Protein AF-A0A158GK89-F1 (afdb_monomer_lite)

Structure (mmCIF, N/CA/C/O backbone):
data_AF-A0A158GK89-F1
#
_entry.id   AF-A0A158GK89-F1
#
loop_
_atom_site.group_PDB
_atom_site.id
_atom_site.type_symbol
_atom_site.label_atom_id
_atom_site.label_alt_id
_atom_site.label_comp_id
_atom_site.label_asym_id
_atom_site.label_entity_id
_atom_site.label_seq_id
_atom_site.pdbx_PDB_ins_code
_atom_site.Cartn_x
_atom_site.Cartn_y
_atom_site.Cartn_z
_atom_site.occupancy
_atom_site.B_iso_or_equiv
_atom_site.auth_seq_id
_atom_site.auth_comp_id
_atom_site.auth_asym_id
_atom_site.auth_atom_id
_atom_site.pdbx_PDB_model_num
ATOM 1 N N . MET A 1 1 ? -48.373 -71.065 16.138 1.00 37.22 1 MET A N 1
ATOM 2 C CA . MET A 1 1 ? -47.499 -71.588 15.068 1.00 37.22 1 MET A CA 1
ATOM 3 C C . MET A 1 1 ? -47.325 -70.481 14.032 1.00 37.22 1 MET A C 1
ATOM 5 O O . MET A 1 1 ? -48.329 -70.112 13.455 1.00 37.22 1 MET A O 1
ATOM 9 N N . ARG A 1 2 ? -46.087 -69.974 13.862 1.00 34.53 2 ARG A N 1
ATOM 10 C CA . ARG A 1 2 ? -45.527 -69.272 12.671 1.00 34.53 2 ARG A CA 1
ATOM 11 C C . ARG A 1 2 ? -46.204 -67.941 12.25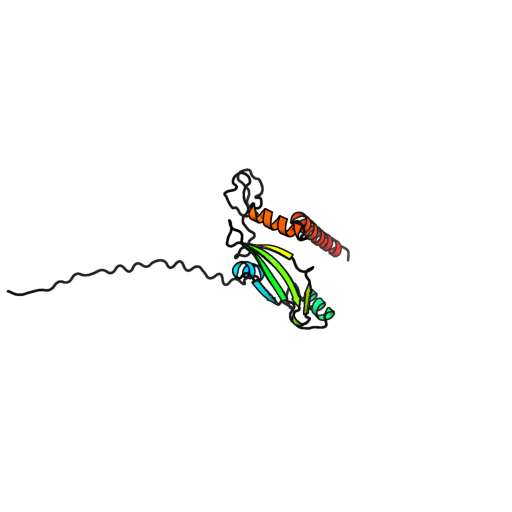0 1.00 34.53 2 ARG A C 1
ATOM 13 O O . ARG A 1 2 ? -47.352 -67.946 11.850 1.00 34.53 2 ARG A O 1
ATOM 20 N N . LEU A 1 3 ? -45.602 -66.770 12.498 1.00 37.59 3 LEU A N 1
ATOM 21 C CA . LEU A 1 3 ? -44.485 -66.071 11.804 1.00 37.59 3 LEU A CA 1
ATOM 22 C C . LEU A 1 3 ? -44.996 -64.956 10.853 1.00 37.59 3 LEU A C 1
ATOM 24 O O . LEU A 1 3 ? -45.508 -65.273 9.789 1.00 37.59 3 LEU A O 1
ATOM 28 N N . THR A 1 4 ? -44.710 -63.693 11.234 1.00 48.19 4 THR A N 1
ATOM 29 C CA . THR A 1 4 ? -44.130 -62.581 10.418 1.00 48.19 4 THR A CA 1
ATOM 30 C C . THR A 1 4 ? -44.966 -62.008 9.241 1.00 48.19 4 THR A C 1
ATOM 32 O O . THR A 1 4 ? -45.803 -62.700 8.697 1.00 48.19 4 THR A O 1
ATOM 35 N N . ILE A 1 5 ? -44.852 -60.759 8.762 1.00 50.22 5 ILE A N 1
ATOM 36 C CA . ILE A 1 5 ? -43.718 -59.831 8.603 1.00 50.22 5 ILE A CA 1
ATOM 37 C C . ILE A 1 5 ? -44.223 -58.369 8.661 1.00 50.22 5 ILE A C 1
ATOM 39 O O . ILE A 1 5 ? -45.276 -58.032 8.127 1.00 50.22 5 ILE A O 1
ATOM 43 N N . SER A 1 6 ? -43.413 -57.522 9.294 1.00 49.34 6 SER A N 1
ATOM 44 C CA . SER A 1 6 ? -43.476 -56.063 9.391 1.00 49.34 6 SER A CA 1
ATOM 45 C C . SER A 1 6 ? -43.368 -55.328 8.049 1.00 49.34 6 SER A C 1
ATOM 47 O O . SER A 1 6 ? -42.557 -55.694 7.205 1.00 49.34 6 SER A O 1
ATOM 49 N N . ALA A 1 7 ? -44.038 -54.182 7.921 1.00 47.84 7 ALA A N 1
ATOM 50 C CA . ALA A 1 7 ? -43.623 -53.131 6.992 1.00 47.84 7 ALA A CA 1
ATOM 51 C C . ALA A 1 7 ? -43.682 -51.774 7.707 1.00 47.84 7 ALA A C 1
ATOM 53 O O . ALA A 1 7 ? -44.702 -51.091 7.726 1.00 47.84 7 ALA A O 1
ATOM 54 N N . LEU A 1 8 ? -42.568 -51.421 8.353 1.00 43.50 8 LEU A N 1
ATOM 55 C CA . LEU A 1 8 ? -42.281 -50.072 8.833 1.00 43.50 8 LEU A CA 1
ATO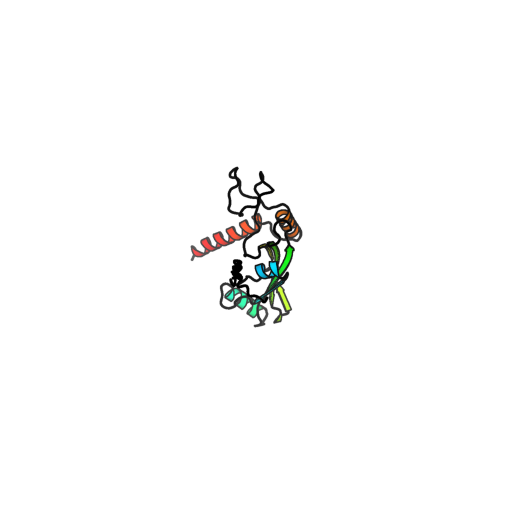M 56 C C . LEU A 1 8 ? -41.870 -49.230 7.621 1.00 43.50 8 LEU A C 1
ATOM 58 O O . LEU A 1 8 ? -40.783 -49.412 7.075 1.00 43.50 8 LEU A O 1
ATOM 62 N N . ALA A 1 9 ? -42.742 -48.319 7.198 1.00 45.34 9 ALA A N 1
ATOM 63 C CA . ALA A 1 9 ? -42.390 -47.273 6.252 1.00 45.34 9 ALA A CA 1
ATOM 64 C C . ALA A 1 9 ? -41.527 -46.229 6.980 1.00 45.34 9 ALA A C 1
ATOM 66 O O . ALA A 1 9 ? -42.031 -45.397 7.731 1.00 45.34 9 ALA A O 1
ATOM 67 N N . VAL A 1 10 ? -40.210 -46.309 6.793 1.00 44.62 10 VAL A N 1
ATOM 68 C CA . VAL A 1 10 ? -39.263 -45.284 7.242 1.00 44.62 10 VAL A CA 1
ATOM 69 C C . VAL A 1 10 ? -39.285 -44.159 6.209 1.00 44.62 10 VAL A C 1
ATOM 71 O O . VAL A 1 10 ? -38.663 -44.255 5.154 1.00 44.62 10 VAL A O 1
ATOM 74 N N . SER A 1 11 ? -40.028 -43.091 6.493 1.00 44.59 11 SER A N 1
ATOM 75 C CA . SER A 1 11 ? -39.928 -41.837 5.745 1.00 44.59 11 SER A CA 1
ATOM 76 C C . SER A 1 11 ? -38.606 -41.152 6.094 1.00 44.59 11 SER A C 1
ATOM 78 O O . SER A 1 11 ? -38.482 -40.502 7.129 1.00 44.59 11 SER A O 1
ATOM 80 N N . ALA A 1 12 ? -37.606 -41.306 5.228 1.00 46.78 12 ALA A N 1
ATOM 81 C CA . ALA A 1 12 ? -36.393 -40.504 5.270 1.00 46.78 12 ALA A CA 1
ATOM 82 C C . ALA A 1 12 ? -36.719 -39.081 4.788 1.00 46.78 12 ALA A C 1
ATOM 84 O O . ALA A 1 12 ? -36.826 -38.824 3.590 1.00 46.78 12 ALA A O 1
ATOM 85 N N . ILE A 1 13 ? -36.903 -38.152 5.727 1.00 54.78 13 ILE A N 1
ATOM 86 C CA . ILE A 1 13 ? -36.906 -36.718 5.429 1.00 54.78 13 ILE A CA 1
ATOM 87 C C . ILE A 1 13 ? -35.448 -36.335 5.166 1.00 54.78 13 ILE A C 1
ATOM 89 O O . ILE A 1 13 ? -34.643 -36.235 6.091 1.00 54.78 13 ILE A O 1
ATOM 93 N N . ALA A 1 14 ? -35.095 -36.177 3.892 1.00 48.22 14 ALA A N 1
ATOM 94 C CA . ALA A 1 14 ? -33.813 -35.618 3.495 1.00 48.22 14 ALA A CA 1
ATOM 95 C C . ALA A 1 14 ? -33.741 -34.161 3.982 1.00 48.22 14 ALA A C 1
ATOM 97 O O . ALA A 1 14 ? -34.444 -33.286 3.478 1.00 48.22 14 ALA A O 1
ATOM 98 N N . LEU A 1 15 ? -32.908 -33.916 4.993 1.00 45.75 15 LEU A N 1
ATOM 99 C CA . LEU A 1 15 ? -32.508 -32.582 5.432 1.00 45.75 15 LEU A CA 1
ATOM 100 C C . LEU A 1 15 ? -31.745 -31.904 4.289 1.00 45.75 15 LEU A C 1
ATOM 102 O O . LEU A 1 15 ? -30.551 -32.126 4.101 1.00 45.75 15 LEU A O 1
ATOM 106 N N . VAL A 1 16 ? -32.447 -31.078 3.515 1.00 48.88 16 VAL A N 1
ATOM 107 C CA . VAL A 1 16 ? -31.823 -30.133 2.588 1.00 48.88 16 VAL A CA 1
ATOM 108 C C . VAL A 1 16 ? -31.238 -29.010 3.439 1.00 48.88 16 VAL A C 1
ATOM 110 O O . VAL A 1 16 ? -31.919 -28.046 3.780 1.00 48.88 16 VAL A O 1
ATOM 113 N N . LEU A 1 17 ? -29.980 -29.168 3.850 1.00 45.81 17 LEU A N 1
ATOM 114 C CA . LEU A 1 17 ? -29.203 -28.060 4.391 1.00 45.81 17 LEU A CA 1
ATOM 115 C C . LEU A 1 17 ? -29.019 -27.040 3.258 1.00 45.81 17 LEU A C 1
ATOM 117 O O . LEU A 1 17 ? -28.515 -27.421 2.197 1.00 45.81 17 LEU A O 1
ATOM 121 N N . PRO A 1 18 ? -29.406 -25.764 3.433 1.00 44.62 18 PRO A N 1
ATOM 122 C CA . PRO A 1 18 ? -29.012 -24.733 2.494 1.00 44.62 18 PRO A CA 1
ATOM 123 C C . PRO A 1 18 ? -27.493 -24.604 2.591 1.00 44.62 18 PRO A C 1
ATOM 125 O O . PRO A 1 18 ? -26.956 -24.044 3.546 1.00 44.62 18 PRO A O 1
ATOM 128 N N . ILE A 1 19 ? -26.789 -25.163 1.607 1.00 51.06 19 ILE A N 1
ATOM 129 C CA . ILE A 1 19 ? -25.407 -24.794 1.339 1.00 51.06 19 ILE A CA 1
ATOM 130 C C . ILE A 1 19 ? -25.494 -23.332 0.921 1.00 51.06 19 ILE A C 1
ATOM 132 O O . ILE A 1 19 ? -25.877 -23.016 -0.205 1.00 51.06 19 ILE A O 1
ATOM 136 N N . VAL A 1 20 ? -25.229 -22.433 1.866 1.00 49.31 20 VAL A N 1
ATOM 137 C CA . VAL A 1 20 ? -24.995 -21.028 1.565 1.00 49.31 20 VAL A CA 1
ATOM 138 C C . VAL A 1 20 ? -23.709 -21.020 0.751 1.00 49.31 20 VAL A C 1
ATOM 140 O O . VAL A 1 20 ? -22.610 -21.057 1.296 1.00 49.31 20 VAL A O 1
ATOM 143 N N . GLY A 1 21 ? -23.849 -21.093 -0.571 1.00 39.03 21 GLY A N 1
ATOM 144 C CA . GLY A 1 21 ? -22.747 -20.842 -1.475 1.00 39.03 21 GLY A CA 1
ATOM 145 C C . GLY A 1 21 ? -22.304 -19.412 -1.223 1.00 39.03 21 GLY A C 1
ATOM 146 O O . GLY A 1 21 ? -23.021 -18.474 -1.569 1.00 39.03 21 GLY A O 1
ATOM 147 N N . HIS A 1 22 ? -21.152 -19.234 -0.579 1.00 41.94 22 HIS A N 1
ATOM 148 C CA . HIS A 1 22 ? -20.422 -17.990 -0.726 1.00 41.94 22 HIS A CA 1
ATOM 149 C C . HIS A 1 22 ? -20.175 -17.843 -2.221 1.00 41.94 22 HIS A C 1
ATOM 151 O O . HIS A 1 22 ? -19.453 -18.652 -2.802 1.00 41.94 22 HIS A O 1
ATOM 157 N N . ALA A 1 23 ? -20.845 -16.875 -2.847 1.00 42.06 23 ALA A N 1
ATOM 158 C CA . ALA A 1 23 ? -20.480 -16.442 -4.180 1.00 42.06 23 ALA A CA 1
ATOM 159 C C . ALA A 1 23 ? -18.976 -16.167 -4.132 1.00 42.06 23 ALA A C 1
ATOM 161 O O . ALA A 1 23 ? -18.523 -15.321 -3.356 1.00 42.06 23 ALA A O 1
ATOM 162 N N . THR A 1 24 ? -18.199 -16.964 -4.862 1.00 43.47 24 THR A N 1
ATOM 163 C CA . THR A 1 24 ? -16.802 -16.648 -5.104 1.00 43.47 24 THR A CA 1
ATOM 164 C C . THR A 1 24 ? -16.832 -15.340 -5.865 1.00 43.47 24 THR A C 1
ATOM 166 O O . THR A 1 24 ? -17.353 -15.261 -6.976 1.00 43.47 24 THR A O 1
ATOM 169 N N . ASP A 1 25 ? -16.412 -14.282 -5.185 1.00 52.50 25 ASP A N 1
ATOM 170 C CA . ASP A 1 25 ? -16.290 -12.967 -5.778 1.00 52.50 25 ASP A CA 1
ATOM 171 C C . ASP A 1 25 ? -15.139 -13.037 -6.791 1.00 52.50 25 ASP A C 1
ATOM 173 O O . ASP A 1 25 ? -13.970 -12.846 -6.450 1.00 52.50 25 ASP A O 1
ATOM 177 N N . ASP A 1 26 ? -15.484 -13.425 -8.022 1.00 49.31 26 ASP A N 1
ATOM 178 C CA . ASP A 1 26 ? -14.597 -13.497 -9.189 1.00 49.31 26 ASP A CA 1
ATOM 179 C C . ASP A 1 26 ? -14.331 -12.099 -9.781 1.00 49.31 26 ASP A C 1
ATOM 181 O O . ASP A 1 26 ? -13.805 -11.965 -10.889 1.00 49.31 26 ASP A O 1
ATOM 185 N N . SER A 1 27 ? -14.688 -11.033 -9.054 1.00 49.28 27 SER A N 1
ATOM 186 C CA . SER A 1 27 ? -14.319 -9.669 -9.415 1.00 49.28 27 SER A CA 1
ATOM 187 C C . SER A 1 27 ? -12.795 -9.563 -9.564 1.00 49.28 27 SER A C 1
ATOM 189 O O . SER A 1 27 ? -12.062 -10.116 -8.736 1.00 49.28 27 SER A O 1
ATOM 191 N N . PRO A 1 28 ? -12.281 -8.847 -10.585 1.00 56.38 28 PRO A N 1
ATOM 192 C CA . PRO A 1 28 ? -10.849 -8.641 -10.757 1.00 56.38 28 PRO A CA 1
ATOM 193 C C . PRO A 1 28 ? -10.224 -8.088 -9.472 1.00 56.38 28 PRO A C 1
ATOM 195 O O . PRO A 1 28 ? -10.452 -6.937 -9.095 1.00 56.38 28 PRO A O 1
ATOM 198 N N . LYS A 1 29 ? -9.442 -8.915 -8.773 1.00 67.62 29 LYS A N 1
ATOM 199 C CA . LYS A 1 29 ? -8.785 -8.502 -7.533 1.00 67.62 29 LYS A CA 1
ATOM 200 C C . LYS A 1 29 ? -7.634 -7.575 -7.878 1.00 67.62 29 LYS A C 1
ATOM 202 O O . LYS A 1 29 ? -6.736 -7.933 -8.640 1.00 67.62 29 LYS A O 1
ATOM 207 N N . SER A 1 30 ? -7.637 -6.377 -7.298 1.00 88.56 30 SER A N 1
ATOM 208 C CA . SER A 1 30 ? -6.472 -5.501 -7.389 1.00 88.56 30 SER A CA 1
ATOM 209 C C . SER A 1 30 ? -5.256 -6.186 -6.750 1.00 88.56 30 SER A C 1
ATOM 211 O O . SER A 1 30 ? -5.383 -6.947 -5.785 1.00 88.56 30 SER A O 1
ATOM 213 N N . VAL A 1 31 ? -4.054 -5.869 -7.234 1.00 94.56 31 VAL A N 1
ATOM 214 C CA . VAL A 1 31 ? -2.793 -6.345 -6.635 1.00 94.56 31 VAL A CA 1
ATOM 215 C C . VAL A 1 31 ? -2.723 -6.001 -5.139 1.00 94.56 31 VAL A C 1
ATOM 217 O O . VAL A 1 31 ? -2.218 -6.783 -4.339 1.00 94.56 31 VAL A O 1
ATOM 220 N N . LEU A 1 32 ? -3.285 -4.859 -4.735 1.00 96.19 32 LEU A N 1
ATOM 221 C CA . LEU A 1 32 ? -3.305 -4.410 -3.343 1.00 96.19 32 LEU A CA 1
ATOM 222 C C . LEU A 1 32 ? -4.200 -5.304 -2.475 1.00 96.19 32 LEU A C 1
ATOM 224 O O . LEU A 1 32 ? -3.749 -5.794 -1.444 1.00 96.19 32 LEU A O 1
ATOM 228 N N . THR A 1 33 ? -5.428 -5.581 -2.921 1.00 96.44 33 THR A N 1
ATOM 229 C CA . THR A 1 33 ? -6.363 -6.490 -2.231 1.00 96.44 33 THR A CA 1
ATOM 230 C C . THR A 1 33 ? -5.837 -7.921 -2.184 1.00 96.44 33 THR A C 1
ATOM 232 O O . THR A 1 33 ? -5.967 -8.587 -1.161 1.00 96.44 33 THR A O 1
ATOM 235 N N . GLN A 1 34 ? -5.160 -8.386 -3.241 1.00 96.44 34 GLN A N 1
ATOM 236 C CA . GLN A 1 34 ? -4.542 -9.711 -3.231 1.00 96.44 34 GLN A CA 1
ATOM 237 C C . GLN A 1 34 ? -3.393 -9.782 -2.220 1.00 96.44 34 GLN A C 1
ATOM 239 O O . GLN A 1 34 ? -3.282 -10.757 -1.483 1.00 96.44 34 GLN A O 1
ATOM 244 N N . ALA A 1 35 ? -2.583 -8.725 -2.103 1.00 97.56 35 ALA A N 1
ATOM 245 C CA . ALA A 1 35 ? -1.545 -8.654 -1.079 1.00 97.56 35 ALA A CA 1
ATOM 246 C C . ALA A 1 35 ? -2.127 -8.659 0.347 1.00 97.56 35 ALA A C 1
ATOM 248 O O . ALA A 1 35 ? -1.504 -9.240 1.235 1.00 97.56 35 ALA A O 1
ATOM 249 N N . VAL A 1 36 ? -3.321 -8.089 0.579 1.00 97.19 36 VAL A N 1
ATOM 250 C CA . VAL A 1 36 ? -4.019 -8.192 1.880 1.00 97.19 36 VAL A CA 1
ATOM 251 C C . VAL A 1 36 ? -4.353 -9.634 2.236 1.00 97.19 36 VAL A C 1
ATOM 253 O O . VAL A 1 36 ? -4.314 -9.948 3.419 1.00 97.19 36 VAL A O 1
ATOM 256 N N . VAL A 1 37 ? -4.634 -10.506 1.266 1.00 96.00 37 VAL A N 1
ATOM 257 C CA . VAL A 1 37 ? -4.970 -11.922 1.504 1.00 96.00 37 VAL A CA 1
ATOM 258 C C . VAL A 1 37 ? -3.700 -12.773 1.572 1.00 96.00 37 VAL A C 1
ATOM 260 O O . VAL A 1 37 ? -3.398 -13.387 2.598 1.00 96.00 37 VAL A O 1
ATOM 263 N N . ASP A 1 38 ? -2.883 -12.725 0.525 1.00 96.88 38 ASP A N 1
ATOM 264 C CA . ASP A 1 38 ? -1.756 -13.645 0.321 1.00 96.88 38 ASP A CA 1
ATOM 265 C C . ASP A 1 38 ? -0.457 -13.165 0.981 1.00 96.88 38 ASP A C 1
ATOM 267 O O . ASP A 1 38 ? 0.559 -13.859 1.004 1.00 96.88 38 ASP A O 1
ATOM 271 N N . GLY A 1 39 ? -0.454 -11.940 1.503 1.00 97.44 39 GLY A N 1
ATOM 272 C CA . GLY A 1 39 ? 0.715 -11.278 2.071 1.00 97.44 39 GLY A CA 1
ATOM 273 C C . GLY A 1 39 ? 1.597 -10.589 1.031 1.00 97.44 39 GLY A C 1
ATOM 274 O O . GLY A 1 39 ? 2.278 -9.622 1.371 1.00 97.44 39 GLY A O 1
ATOM 275 N N . LYS A 1 40 ? 1.584 -11.035 -0.230 1.00 97.88 40 LYS A N 1
ATOM 276 C CA . LYS A 1 40 ? 2.284 -10.399 -1.356 1.00 97.88 40 LYS A CA 1
ATOM 277 C C . LYS A 1 40 ? 1.519 -10.627 -2.652 1.00 97.88 40 LYS A C 1
ATOM 279 O O . LYS A 1 40 ? 0.915 -11.675 -2.830 1.00 97.88 40 LYS A O 1
ATOM 284 N N . ALA A 1 41 ? 1.618 -9.682 -3.574 1.00 97.69 41 ALA A N 1
ATOM 285 C CA . ALA A 1 41 ? 1.124 -9.836 -4.935 1.00 97.69 41 ALA A CA 1
ATOM 286 C C . ALA A 1 41 ? 1.922 -8.942 -5.885 1.00 97.69 41 ALA A C 1
ATOM 288 O O . ALA A 1 41 ? 2.567 -7.979 -5.466 1.00 97.69 41 ALA A O 1
ATOM 289 N N . ASN A 1 42 ? 1.900 -9.268 -7.171 1.00 96.62 42 ASN A N 1
ATOM 290 C CA . ASN A 1 42 ? 2.445 -8.408 -8.209 1.00 96.62 42 ASN A CA 1
ATOM 291 C C . ASN A 1 42 ? 1.725 -8.647 -9.535 1.00 96.62 42 ASN A C 1
ATOM 293 O O . ASN A 1 42 ? 1.194 -9.732 -9.761 1.00 96.62 42 ASN A O 1
ATOM 297 N N . ALA A 1 43 ? 1.707 -7.631 -10.390 1.00 95.25 43 ALA A N 1
ATOM 298 C CA . ALA A 1 43 ? 1.193 -7.730 -11.751 1.00 95.25 43 ALA A CA 1
ATOM 299 C C . ALA A 1 43 ? 1.864 -6.682 -12.650 1.00 95.25 43 ALA A C 1
ATOM 301 O O . ALA A 1 43 ? 2.310 -5.647 -12.140 1.00 95.25 43 ALA A O 1
ATOM 302 N N . PRO A 1 44 ? 1.935 -6.916 -13.972 1.00 94.44 44 PRO A N 1
ATOM 303 C CA . PRO A 1 44 ? 2.307 -5.867 -14.909 1.00 94.44 44 PRO A CA 1
ATOM 304 C C . PRO A 1 44 ? 1.280 -4.729 -14.869 1.00 94.44 44 PRO A C 1
ATOM 306 O O . PRO A 1 44 ? 0.079 -4.961 -14.726 1.00 94.44 44 PRO A O 1
ATOM 309 N N . LEU A 1 45 ? 1.760 -3.496 -15.002 1.00 92.00 45 LEU A N 1
ATOM 310 C CA . LEU A 1 45 ? 0.908 -2.357 -15.314 1.00 92.00 45 LEU A CA 1
ATOM 311 C C . LEU A 1 45 ? 0.475 -2.443 -16.782 1.00 92.00 45 LEU A C 1
ATOM 313 O O . LEU A 1 45 ? 1.285 -2.775 -17.647 1.00 92.00 45 LEU A O 1
ATOM 317 N N . ASP A 1 46 ? -0.791 -2.123 -17.046 1.00 88.81 46 ASP A N 1
ATOM 318 C CA . ASP A 1 46 ? -1.367 -2.126 -18.393 1.00 88.81 46 ASP A CA 1
ATOM 319 C C . ASP A 1 46 ? -0.724 -1.042 -19.270 1.00 88.81 46 ASP A C 1
ATOM 321 O O . ASP A 1 46 ? -0.851 0.157 -18.998 1.00 88.81 46 ASP A O 1
ATOM 325 N N . ASP A 1 47 ? -0.041 -1.476 -20.329 1.00 87.88 47 ASP A N 1
ATOM 326 C CA . ASP A 1 47 ? 0.661 -0.621 -21.282 1.00 87.88 47 ASP A CA 1
ATOM 327 C C . ASP A 1 47 ? -0.256 0.023 -22.330 1.00 87.88 47 ASP A C 1
ATOM 329 O O . ASP A 1 47 ? 0.199 0.898 -23.066 1.00 87.88 47 ASP A O 1
ATOM 333 N N . ASN A 1 48 ? -1.545 -0.326 -22.336 1.00 89.31 48 ASN A N 1
ATOM 334 C CA . ASN A 1 48 ? -2.573 0.278 -23.188 1.00 89.31 48 ASN A CA 1
ATOM 335 C C . ASN A 1 48 ? -3.618 1.076 -22.390 1.00 89.31 48 ASN A C 1
ATOM 337 O O . ASN A 1 48 ? -4.532 1.663 -22.970 1.00 89.31 48 ASN A O 1
ATOM 341 N N . GLY A 1 49 ? -3.491 1.099 -21.063 1.00 86.94 49 GLY A N 1
ATOM 342 C CA . GLY A 1 49 ? -4.447 1.728 -20.162 1.00 86.94 49 GLY A CA 1
ATOM 343 C C . GLY A 1 49 ? -4.095 3.167 -19.790 1.00 86.94 49 GLY A C 1
ATOM 344 O O . GLY A 1 49 ? -3.278 3.846 -20.413 1.00 86.94 49 GLY A O 1
ATOM 345 N N . GLN A 1 50 ? -4.676 3.626 -18.683 1.00 87.19 50 GLN A N 1
ATOM 346 C CA . GLN A 1 50 ? -4.487 4.982 -18.147 1.00 87.19 50 GLN A CA 1
ATOM 347 C C . GLN A 1 50 ? -3.024 5.357 -17.830 1.00 87.19 50 GLN A C 1
ATOM 349 O O . GLN A 1 50 ? -2.714 6.534 -17.665 1.00 87.19 50 GLN A O 1
ATOM 354 N N . PHE A 1 51 ? -2.123 4.373 -17.737 1.00 88.25 51 PHE A N 1
ATOM 355 C CA . PHE A 1 51 ? -0.703 4.570 -17.432 1.00 88.25 51 PHE A CA 1
ATOM 356 C C . PHE A 1 51 ? 0.223 4.379 -18.644 1.00 88.25 51 PHE A C 1
ATOM 358 O O . PHE A 1 51 ? 1.440 4.480 -18.485 1.00 88.25 51 PHE A O 1
ATOM 365 N N . ALA A 1 52 ? -0.320 4.155 -19.847 1.00 92.56 52 ALA A N 1
ATOM 366 C CA . ALA A 1 52 ? 0.449 3.855 -21.058 1.00 92.56 52 ALA A CA 1
ATOM 367 C C . ALA A 1 52 ? 1.585 4.862 -21.321 1.00 92.56 52 ALA A C 1
ATOM 369 O O . ALA A 1 52 ? 2.730 4.471 -21.543 1.00 92.56 52 ALA A O 1
ATOM 370 N N . ALA A 1 53 ? 1.303 6.166 -21.212 1.00 93.00 53 ALA A N 1
ATOM 371 C CA . ALA A 1 53 ? 2.299 7.218 -21.429 1.00 93.00 53 ALA A CA 1
ATOM 372 C C . ALA A 1 53 ? 3.457 7.165 -20.414 1.00 93.00 53 ALA A C 1
ATOM 374 O O . ALA A 1 53 ? 4.619 7.328 -20.784 1.00 93.00 53 ALA A O 1
ATOM 375 N N . ALA A 1 54 ? 3.155 6.898 -19.140 1.00 91.56 54 ALA A N 1
ATOM 376 C CA . ALA A 1 54 ? 4.172 6.768 -18.100 1.00 91.56 54 ALA A CA 1
ATOM 377 C C . ALA A 1 54 ? 5.022 5.504 -18.306 1.00 91.56 54 ALA A C 1
ATOM 379 O O . ALA A 1 54 ? 6.244 5.554 -18.181 1.00 91.56 54 ALA A O 1
ATOM 380 N N . ILE A 1 55 ? 4.393 4.387 -18.683 1.00 94.81 55 ILE A N 1
ATOM 381 C CA . ILE A 1 55 ? 5.083 3.124 -18.978 1.00 94.81 55 ILE A CA 1
ATOM 382 C C . ILE A 1 55 ? 6.004 3.284 -20.190 1.00 94.81 55 ILE A C 1
ATOM 384 O O . ILE A 1 55 ? 7.158 2.864 -20.132 1.00 94.81 55 ILE A O 1
ATOM 388 N N . ALA A 1 56 ? 5.536 3.934 -21.259 1.00 95.94 56 ALA A N 1
ATOM 389 C CA . ALA A 1 56 ? 6.350 4.230 -22.434 1.00 95.94 56 ALA A CA 1
ATOM 390 C C . ALA A 1 56 ? 7.567 5.098 -22.074 1.00 95.94 56 ALA A C 1
ATOM 392 O O . ALA A 1 56 ? 8.687 4.781 -22.474 1.00 95.94 56 ALA A O 1
ATOM 393 N N . ALA A 1 57 ? 7.374 6.136 -21.254 1.00 95.00 57 ALA A N 1
ATOM 394 C CA . ALA A 1 57 ? 8.468 6.981 -20.779 1.00 95.00 57 ALA A CA 1
ATOM 395 C C . ALA A 1 57 ? 9.487 6.202 -19.928 1.00 95.00 57 ALA A C 1
ATOM 397 O O . ALA A 1 57 ? 10.693 6.409 -20.073 1.00 95.00 57 ALA A O 1
ATOM 398 N N . ILE A 1 58 ? 9.026 5.279 -19.073 1.00 94.69 58 ILE A N 1
ATOM 399 C CA . ILE A 1 58 ? 9.906 4.386 -18.307 1.00 94.69 58 ILE A CA 1
ATOM 400 C C . ILE A 1 58 ? 10.730 3.516 -19.258 1.00 94.69 58 ILE A C 1
ATOM 402 O O . ILE A 1 58 ? 11.956 3.562 -19.185 1.00 94.69 58 ILE A O 1
ATOM 406 N N . LYS A 1 59 ? 10.081 2.784 -20.174 1.00 96.31 59 LYS A N 1
ATOM 407 C CA . LYS A 1 59 ? 10.756 1.889 -21.132 1.00 96.31 59 LYS A CA 1
ATOM 408 C C . LYS A 1 59 ? 11.780 2.639 -21.987 1.00 96.31 59 LYS A C 1
ATOM 410 O O . LYS A 1 59 ? 12.914 2.187 -22.138 1.00 96.31 59 LYS A O 1
ATOM 415 N N . GLN A 1 60 ? 11.425 3.831 -22.472 1.00 97.00 60 GLN A N 1
ATOM 416 C CA . GLN A 1 60 ? 12.334 4.689 -23.233 1.00 97.00 60 GLN A CA 1
ATOM 417 C C . GLN A 1 60 ? 13.549 5.119 -22.400 1.00 97.00 60 GLN A C 1
ATOM 419 O O . GLN A 1 60 ? 14.674 5.095 -22.894 1.00 97.00 60 GLN A O 1
ATOM 424 N N . ARG A 1 61 ? 13.340 5.514 -21.138 1.00 95.62 61 ARG A N 1
ATOM 425 C CA . ARG A 1 61 ? 14.419 5.973 -20.253 1.00 95.62 61 ARG A CA 1
ATOM 426 C C . ARG A 1 61 ? 15.360 4.844 -19.842 1.00 95.62 61 ARG A C 1
ATOM 428 O O . ARG A 1 61 ? 16.552 5.090 -19.674 1.00 95.62 61 ARG A O 1
ATOM 435 N N . THR A 1 62 ? 14.840 3.639 -19.638 1.00 96.44 62 THR A N 1
ATOM 436 C CA . THR A 1 62 ? 15.640 2.477 -19.231 1.00 96.44 62 THR A CA 1
ATOM 437 C C . THR A 1 62 ? 16.262 1.741 -20.415 1.00 96.44 62 THR A C 1
ATOM 439 O O . THR A 1 62 ? 17.188 0.958 -20.211 1.00 96.44 62 THR A O 1
ATOM 442 N N . GLY A 1 63 ? 15.779 1.981 -21.640 1.00 97.12 63 GLY A N 1
ATOM 443 C CA . GLY A 1 63 ? 16.188 1.239 -22.834 1.00 97.12 63 GLY A CA 1
ATOM 444 C C . GLY A 1 63 ? 15.764 -0.232 -22.788 1.00 97.12 63 GLY A C 1
ATOM 445 O O . GLY A 1 63 ? 16.415 -1.075 -23.401 1.00 97.12 63 GLY A O 1
ATOM 446 N N . ASN A 1 64 ? 14.724 -0.557 -22.014 1.00 96.62 64 ASN A N 1
ATOM 447 C CA . ASN A 1 64 ? 14.267 -1.922 -21.785 1.00 96.62 64 ASN A CA 1
ATOM 448 C C . ASN A 1 64 ? 12.753 -2.023 -21.998 1.00 96.62 64 ASN A C 1
ATOM 450 O O . ASN A 1 64 ? 11.985 -1.325 -21.338 1.00 96.62 64 ASN A O 1
ATOM 454 N N . ASP A 1 65 ? 12.329 -2.941 -22.866 1.00 95.50 65 ASP A N 1
ATOM 455 C CA . ASP A 1 65 ? 10.914 -3.130 -23.217 1.00 95.50 65 ASP A CA 1
ATOM 456 C C . ASP A 1 65 ? 10.157 -4.097 -22.298 1.00 95.50 65 ASP A C 1
ATOM 458 O O . ASP A 1 65 ? 8.954 -4.317 -22.471 1.00 95.50 65 ASP A O 1
ATOM 462 N N . GLY A 1 66 ? 10.837 -4.673 -21.303 1.00 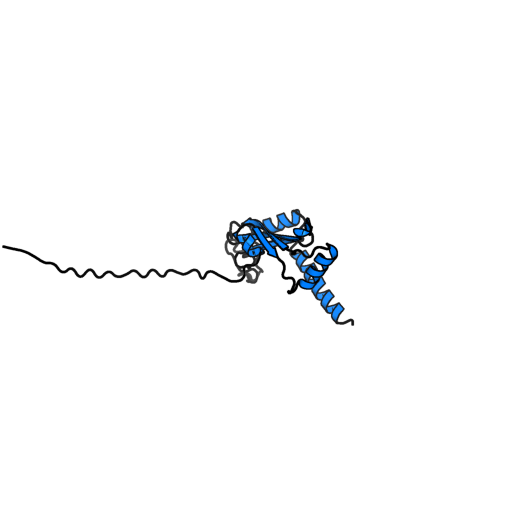95.75 66 GLY A N 1
ATOM 463 C CA . GLY A 1 66 ? 10.223 -5.582 -20.345 1.00 95.75 66 GLY A CA 1
ATOM 464 C C . GLY A 1 66 ? 9.143 -4.908 -19.488 1.00 95.75 66 GLY A C 1
ATOM 465 O O . GLY A 1 66 ? 9.059 -3.675 -19.419 1.00 95.75 66 GLY A O 1
ATOM 466 N N . PRO A 1 67 ? 8.286 -5.711 -18.836 1.00 95.69 67 PRO A N 1
ATOM 467 C CA . PRO A 1 67 ? 7.101 -5.204 -18.164 1.00 95.69 67 PRO A CA 1
ATOM 468 C C . PRO A 1 67 ? 7.465 -4.303 -16.983 1.00 95.69 67 PRO A C 1
ATOM 470 O O . PRO A 1 67 ? 8.339 -4.619 -16.171 1.00 95.69 67 PRO A O 1
ATOM 473 N N . VAL A 1 68 ? 6.743 -3.189 -16.876 1.00 96.12 68 VAL A N 1
ATOM 474 C CA . VAL A 1 68 ? 6.718 -2.369 -15.666 1.00 96.12 68 VAL A CA 1
ATOM 475 C C . VAL A 1 68 ? 5.688 -2.991 -14.733 1.00 96.12 68 VAL A C 1
ATOM 477 O O . VAL A 1 68 ? 4.542 -3.197 -15.116 1.00 96.12 68 VAL A O 1
ATOM 480 N N . MET A 1 69 ? 6.107 -3.331 -13.525 1.00 96.44 69 MET A N 1
ATOM 481 C CA . MET A 1 69 ? 5.362 -4.140 -12.569 1.00 96.44 69 MET A CA 1
ATOM 482 C C . MET A 1 69 ? 4.949 -3.299 -11.361 1.00 96.44 69 MET A C 1
ATOM 484 O O . MET A 1 69 ? 5.742 -2.505 -10.852 1.00 96.44 69 MET A O 1
ATOM 488 N N . LEU A 1 70 ? 3.742 -3.540 -10.854 1.00 96.25 70 LEU A N 1
ATOM 489 C CA . LEU A 1 70 ? 3.315 -3.143 -9.516 1.00 96.25 70 LEU A CA 1
ATOM 490 C C . LEU A 1 70 ? 3.592 -4.302 -8.559 1.00 96.25 70 LEU A C 1
ATOM 492 O O . LEU A 1 70 ? 3.028 -5.383 -8.720 1.00 96.25 70 LEU A O 1
ATOM 496 N N . TYR A 1 71 ? 4.429 -4.073 -7.553 1.00 97.69 71 TYR A N 1
ATOM 497 C CA . TYR A 1 71 ? 4.654 -5.001 -6.446 1.00 97.69 71 TYR A CA 1
ATOM 498 C C . TYR A 1 71 ? 3.921 -4.504 -5.211 1.00 97.69 71 TYR A C 1
ATOM 500 O O . TYR A 1 71 ? 4.014 -3.322 -4.896 1.00 97.69 71 TYR A O 1
ATOM 508 N N . ALA A 1 72 ? 3.249 -5.396 -4.485 1.00 98.12 72 ALA A N 1
ATOM 509 C CA . ALA A 1 72 ? 2.593 -5.083 -3.223 1.00 98.12 72 ALA A CA 1
ATOM 510 C C . ALA A 1 72 ? 2.889 -6.136 -2.148 1.00 98.12 72 ALA A C 1
ATOM 512 O O . ALA A 1 72 ? 3.005 -7.330 -2.434 1.00 98.12 72 ALA A O 1
ATOM 513 N N . ALA A 1 73 ? 2.991 -5.694 -0.897 1.00 98.00 73 ALA A N 1
ATOM 514 C CA . ALA A 1 73 ? 3.217 -6.549 0.260 1.00 98.00 73 ALA A CA 1
ATOM 515 C C . ALA A 1 73 ? 2.437 -6.046 1.477 1.00 98.00 73 ALA A C 1
ATOM 517 O O . ALA A 1 73 ? 2.463 -4.857 1.801 1.00 98.00 73 ALA A O 1
ATOM 518 N N . ARG A 1 74 ? 1.775 -6.961 2.184 1.00 98.06 74 ARG A N 1
ATOM 519 C CA . ARG A 1 74 ? 1.140 -6.682 3.473 1.00 98.06 74 ARG A CA 1
ATOM 520 C C . ARG A 1 74 ? 2.217 -6.450 4.526 1.00 98.06 74 ARG A C 1
ATOM 522 O O . ARG A 1 74 ? 3.045 -7.319 4.781 1.00 98.06 74 ARG A O 1
ATOM 529 N N . ILE A 1 75 ? 2.177 -5.275 5.142 1.00 96.75 75 ILE A N 1
ATOM 530 C CA . ILE A 1 75 ? 3.023 -4.888 6.272 1.00 96.75 75 ILE A CA 1
ATOM 531 C C . ILE A 1 75 ? 2.445 -5.464 7.564 1.00 96.75 75 ILE A C 1
ATOM 533 O O . ILE A 1 75 ? 3.177 -6.003 8.388 1.00 96.75 75 ILE A O 1
ATOM 537 N N . LEU A 1 76 ? 1.128 -5.345 7.745 1.00 97.19 76 LEU A N 1
ATOM 538 C CA . LEU A 1 76 ? 0.436 -5.826 8.937 1.00 97.19 76 LEU A CA 1
ATOM 539 C C . LEU A 1 76 ? -1.027 -6.158 8.642 1.00 97.19 76 LEU A C 1
ATOM 541 O O . LEU A 1 76 ? -1.632 -5.583 7.735 1.00 97.19 76 LEU A O 1
ATOM 545 N N . THR A 1 77 ? -1.578 -7.057 9.452 1.00 97.94 77 THR A N 1
ATOM 546 C CA . THR A 1 77 ? -3.010 -7.363 9.526 1.00 97.94 77 THR A CA 1
ATOM 547 C C . THR A 1 77 ? -3.595 -6.674 10.754 1.00 97.94 77 THR A C 1
ATOM 549 O O . THR A 1 77 ? -2.985 -6.699 11.826 1.00 97.94 77 THR A O 1
ATOM 552 N N . PHE A 1 78 ? -4.762 -6.061 10.594 1.00 97.38 78 PHE A N 1
ATOM 553 C CA . PHE A 1 78 ? -5.499 -5.437 11.687 1.00 97.38 78 PHE A CA 1
ATOM 554 C C . PHE A 1 78 ? -6.178 -6.506 12.555 1.00 97.38 78 PHE A C 1
ATOM 556 O O . PHE A 1 78 ? -6.711 -7.487 12.048 1.00 97.38 78 PHE A O 1
ATOM 563 N N . LYS A 1 79 ? -6.119 -6.363 13.878 1.00 96.38 79 LYS A N 1
ATOM 564 C CA . LYS A 1 79 ? -6.671 -7.321 14.843 1.00 96.38 79 LYS A CA 1
ATOM 565 C C . LYS A 1 79 ? -8.180 -7.178 14.989 1.00 96.38 79 LYS A C 1
ATOM 567 O O . LYS A 1 79 ? -8.862 -8.195 15.077 1.00 96.38 79 LYS A O 1
ATOM 572 N N . GLU A 1 80 ? -8.694 -5.950 15.027 1.00 94.56 80 GLU A N 1
ATOM 573 C CA . GLU A 1 80 ? -10.140 -5.705 15.160 1.00 94.56 80 GLU A CA 1
ATOM 574 C C . GLU A 1 80 ? -10.851 -5.925 13.818 1.00 94.56 80 GLU A C 1
ATOM 576 O O . GLU A 1 80 ? -12.035 -6.252 13.775 1.00 94.56 80 GLU A O 1
ATOM 581 N N . GLN A 1 81 ? -10.104 -5.800 12.716 1.00 96.06 81 GLN A N 1
ATOM 582 C CA . GLN A 1 81 ? -10.587 -5.962 11.347 1.00 96.06 81 GLN A CA 1
ATOM 583 C C . GLN A 1 81 ? -9.682 -6.926 10.551 1.00 96.06 81 GLN A C 1
ATOM 585 O O . GLN A 1 81 ? -8.941 -6.486 9.675 1.00 96.06 81 GLN A O 1
ATOM 590 N N . PRO A 1 82 ? -9.725 -8.251 10.808 1.00 96.06 82 PRO A N 1
ATOM 591 C CA . PRO A 1 82 ? -8.755 -9.226 10.278 1.00 96.06 82 PRO A CA 1
ATOM 592 C C . PRO A 1 82 ? -8.754 -9.388 8.756 1.00 96.06 82 PRO A C 1
ATOM 594 O O . PRO A 1 82 ? -7.776 -9.875 8.194 1.00 96.06 82 PRO A O 1
ATOM 597 N N . ARG A 1 83 ? -9.823 -8.947 8.088 1.00 96.50 83 ARG A N 1
ATOM 598 C CA . ARG A 1 83 ? -9.928 -8.879 6.622 1.00 96.50 83 ARG A CA 1
ATOM 599 C C . ARG A 1 83 ? -9.334 -7.592 6.045 1.00 96.50 83 ARG A C 1
ATOM 601 O O . ARG A 1 83 ? -9.558 -7.262 4.886 1.00 96.50 83 ARG A O 1
ATOM 608 N N . CYS A 1 84 ? -8.632 -6.822 6.864 1.00 97.69 84 CYS A N 1
ATOM 609 C CA . CYS A 1 84 ? -8.034 -5.555 6.500 1.00 97.69 84 CYS A CA 1
ATOM 610 C C . CYS A 1 84 ? -6.581 -5.509 6.968 1.00 97.69 84 CYS A C 1
ATOM 612 O O . CYS A 1 84 ? -6.170 -6.166 7.929 1.00 97.69 84 CYS A O 1
ATOM 614 N N . GLY A 1 85 ? -5.776 -4.707 6.283 1.00 97.38 85 GLY A N 1
ATOM 615 C CA . GLY A 1 85 ? -4.379 -4.541 6.644 1.00 97.38 85 GLY A CA 1
ATOM 616 C C . GLY A 1 85 ? -3.754 -3.305 6.030 1.00 97.38 85 GLY A C 1
ATOM 617 O O . GLY A 1 85 ? -4.383 -2.569 5.267 1.00 97.38 85 GLY A O 1
ATOM 618 N N . ARG A 1 86 ? -2.481 -3.096 6.362 1.00 97.25 86 ARG A N 1
ATOM 619 C CA . ARG A 1 86 ? -1.647 -2.092 5.705 1.00 97.25 86 ARG A CA 1
ATOM 620 C C . ARG A 1 86 ? -0.792 -2.759 4.645 1.00 97.25 86 ARG A C 1
ATOM 622 O O . ARG A 1 86 ? -0.112 -3.744 4.930 1.00 97.25 86 ARG A O 1
ATOM 629 N N . VAL A 1 87 ? -0.803 -2.209 3.442 1.00 97.56 87 VAL A N 1
ATOM 630 C CA . VAL A 1 87 ? -0.062 -2.713 2.285 1.00 97.56 87 VAL A CA 1
ATOM 631 C C . VAL A 1 87 ? 0.920 -1.645 1.825 1.00 97.56 87 VAL A C 1
ATOM 633 O O . VAL A 1 87 ? 0.537 -0.488 1.665 1.00 97.56 87 VAL A O 1
ATOM 636 N N . ALA A 1 88 ? 2.177 -2.032 1.616 1.00 96.00 88 ALA A N 1
ATOM 637 C CA . ALA A 1 88 ? 3.150 -1.261 0.850 1.00 96.00 88 ALA A CA 1
ATOM 638 C C . ALA A 1 88 ? 3.095 -1.677 -0.614 1.00 96.00 88 ALA A C 1
ATOM 640 O O . ALA A 1 88 ? 2.891 -2.854 -0.911 1.00 96.00 88 ALA A O 1
ATOM 641 N N . TYR A 1 89 ? 3.348 -0.738 -1.516 1.00 96.62 89 TYR A N 1
ATOM 642 C CA . TYR A 1 89 ? 3.534 -1.029 -2.927 1.00 96.62 89 TYR A CA 1
ATOM 643 C C . TYR A 1 89 ? 4.668 -0.209 -3.537 1.00 96.62 89 TYR A C 1
ATOM 645 O O . TYR A 1 89 ? 5.040 0.842 -3.015 1.00 96.62 89 TYR A O 1
ATOM 653 N N . VAL A 1 90 ? 5.220 -0.701 -4.643 1.00 96.25 90 VAL A N 1
ATOM 654 C CA . VAL A 1 90 ? 6.275 -0.035 -5.411 1.00 96.25 90 VAL A CA 1
ATOM 655 C C . VAL A 1 90 ? 6.167 -0.399 -6.888 1.00 96.25 90 VAL A C 1
ATOM 657 O O . VAL A 1 90 ? 5.744 -1.506 -7.232 1.00 96.25 90 VAL A O 1
ATOM 660 N N . ILE A 1 91 ? 6.567 0.528 -7.759 1.00 96.56 91 ILE A N 1
ATOM 661 C CA . ILE A 1 91 ? 6.721 0.268 -9.190 1.00 96.56 91 ILE A CA 1
ATOM 662 C C . ILE A 1 91 ? 8.157 -0.173 -9.470 1.00 96.56 91 ILE A C 1
ATOM 664 O O . ILE A 1 91 ? 9.109 0.415 -8.956 1.00 96.56 91 ILE A O 1
ATOM 668 N N . ALA A 1 92 ? 8.330 -1.207 -10.288 1.00 97.31 92 ALA A N 1
ATOM 669 C CA . ALA A 1 92 ? 9.645 -1.703 -10.675 1.00 97.31 92 ALA A CA 1
ATOM 670 C C . ALA A 1 92 ? 9.656 -2.234 -12.108 1.00 97.31 92 ALA A C 1
ATOM 672 O O . ALA A 1 92 ? 8.622 -2.599 -12.655 1.00 97.31 92 ALA A O 1
ATOM 673 N N . GLN A 1 93 ? 10.838 -2.311 -12.709 1.00 97.44 93 GLN A N 1
ATOM 674 C CA . GLN A 1 93 ? 11.067 -2.979 -13.985 1.00 97.44 93 GLN A CA 1
ATOM 675 C C . GLN A 1 93 ? 12.166 -4.032 -13.781 1.00 97.44 93 GLN A C 1
ATOM 677 O O . GLN A 1 93 ? 13.355 -3.727 -13.917 1.00 97.44 93 GLN A O 1
ATOM 682 N N . PRO A 1 94 ? 11.794 -5.277 -13.426 1.00 96.88 94 PRO A N 1
ATOM 683 C CA . PRO A 1 94 ? 12.754 -6.323 -13.073 1.00 96.88 94 PRO A CA 1
ATOM 684 C C . PRO A 1 94 ? 13.754 -6.632 -14.186 1.00 96.88 94 PRO A C 1
ATOM 686 O O . PRO A 1 94 ? 14.924 -6.864 -13.908 1.00 96.88 94 PRO A O 1
ATOM 689 N N . SER A 1 95 ? 13.317 -6.569 -15.446 1.00 97.19 95 SER A N 1
ATOM 690 C CA . SER A 1 95 ? 14.173 -6.777 -16.620 1.00 97.19 95 SER A CA 1
ATOM 691 C C . SER A 1 95 ? 15.295 -5.742 -16.743 1.00 97.19 95 SER A C 1
ATOM 693 O O . SER A 1 95 ? 16.332 -6.037 -17.331 1.00 97.19 95 SER A O 1
ATOM 695 N N . ALA A 1 96 ? 15.102 -4.546 -16.182 1.00 96.75 96 ALA A N 1
ATOM 696 C CA . ALA A 1 96 ? 16.108 -3.493 -16.094 1.00 96.75 96 ALA A CA 1
ATOM 697 C C . ALA A 1 96 ? 16.827 -3.468 -14.732 1.00 96.75 96 ALA A C 1
ATOM 699 O O . ALA A 1 96 ? 17.724 -2.654 -14.544 1.00 96.75 96 ALA A O 1
ATOM 700 N N . HIS A 1 97 ? 16.463 -4.350 -13.792 1.00 96.94 97 HIS A N 1
ATOM 701 C CA . HIS A 1 97 ? 16.956 -4.372 -12.407 1.00 96.94 97 HIS A CA 1
ATOM 702 C C . HIS A 1 97 ? 16.715 -3.054 -11.649 1.00 96.94 97 HIS A C 1
ATOM 704 O O . HIS A 1 97 ? 17.525 -2.643 -10.818 1.00 96.94 97 HIS A O 1
ATOM 710 N N . LEU A 1 98 ? 15.592 -2.386 -11.934 1.00 97.00 98 LEU A N 1
ATOM 711 C CA . LEU A 1 98 ? 15.237 -1.092 -11.351 1.00 97.00 98 LEU A CA 1
ATOM 712 C C . LEU A 1 98 ? 13.936 -1.167 -10.553 1.00 97.00 98 LEU A C 1
ATOM 714 O O . LEU A 1 98 ? 12.991 -1.850 -10.943 1.00 97.00 98 LEU A O 1
ATOM 718 N N . ALA A 1 99 ? 13.885 -0.407 -9.464 1.00 95.75 99 ALA A N 1
ATOM 719 C CA . ALA A 1 99 ? 12.681 -0.109 -8.700 1.00 95.75 99 ALA A CA 1
ATOM 720 C C . ALA A 1 99 ? 12.648 1.391 -8.388 1.00 95.75 99 ALA A C 1
ATOM 722 O O . ALA A 1 99 ? 13.704 2.004 -8.215 1.00 95.75 99 ALA A O 1
ATOM 723 N N . TRP A 1 100 ? 11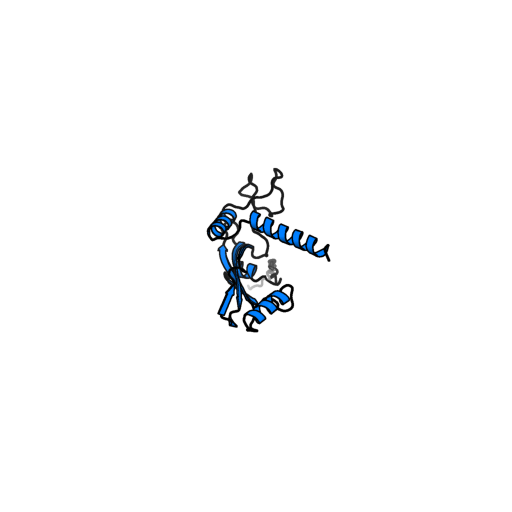.447 1.958 -8.291 1.00 94.31 100 TRP A N 1
ATOM 724 C CA . TRP A 1 100 ? 11.210 3.378 -8.023 1.00 94.31 100 TRP A CA 1
ATOM 725 C C . TRP A 1 100 ? 10.417 3.535 -6.721 1.00 94.31 100 TRP A C 1
ATOM 727 O O . TRP A 1 100 ? 9.185 3.593 -6.752 1.00 94.31 100 TRP A O 1
ATOM 737 N N . PRO A 1 101 ? 11.090 3.546 -5.552 1.00 89.38 101 PRO A N 1
ATOM 738 C CA . PRO A 1 101 ? 10.432 3.709 -4.253 1.00 89.38 101 PRO A CA 1
ATOM 739 C C . PRO A 1 101 ? 9.636 5.012 -4.129 1.00 89.38 101 PRO A C 1
ATOM 741 O O . PRO A 1 101 ? 8.640 5.057 -3.416 1.00 89.38 101 PRO A O 1
ATOM 744 N N . ASP A 1 102 ? 10.054 6.051 -4.848 1.00 87.31 102 ASP A N 1
ATOM 745 C CA . ASP A 1 102 ? 9.380 7.343 -4.990 1.00 87.31 102 ASP A CA 1
ATOM 746 C C . ASP A 1 102 ? 8.044 7.254 -5.744 1.00 87.31 102 ASP A C 1
ATOM 748 O O . ASP A 1 102 ? 7.165 8.087 -5.540 1.00 87.31 102 ASP A O 1
ATOM 752 N N . MET A 1 103 ? 7.860 6.215 -6.562 1.00 89.12 103 MET A N 1
ATOM 753 C CA . MET A 1 103 ? 6.578 5.849 -7.178 1.00 89.12 103 MET A CA 1
ATOM 754 C C . MET A 1 103 ? 5.796 4.820 -6.343 1.00 89.12 103 MET A C 1
ATOM 756 O O . MET A 1 103 ? 4.800 4.261 -6.805 1.00 89.12 103 MET A O 1
ATOM 760 N N . GLY A 1 104 ? 6.278 4.514 -5.140 1.00 90.75 104 GLY A N 1
ATOM 761 C CA . GLY A 1 104 ? 5.639 3.616 -4.193 1.00 90.75 104 GLY A CA 1
ATOM 762 C C . GLY A 1 104 ? 4.813 4.348 -3.144 1.00 90.75 104 GLY A C 1
ATOM 763 O O . GLY A 1 104 ? 4.717 5.573 -3.102 1.00 90.75 104 GLY A O 1
ATOM 764 N N . GLY A 1 105 ? 4.211 3.569 -2.255 1.00 92.62 105 GLY A N 1
ATOM 765 C CA . GLY A 1 105 ? 3.427 4.114 -1.162 1.00 92.62 105 GLY A CA 1
ATOM 766 C C . GLY A 1 105 ? 2.930 3.047 -0.208 1.00 92.62 105 GLY A C 1
ATOM 767 O O . GLY A 1 105 ? 3.257 1.865 -0.318 1.00 92.62 105 GLY A O 1
ATOM 768 N N . GLN A 1 106 ? 2.124 3.485 0.752 1.00 94.44 106 GLN A N 1
ATOM 769 C CA . GLN A 1 106 ? 1.437 2.603 1.682 1.00 94.44 106 GLN A CA 1
ATOM 770 C C . GLN A 1 106 ? -0.013 3.042 1.844 1.00 94.44 106 GLN A C 1
ATOM 772 O O . GLN A 1 106 ? -0.300 4.238 1.863 1.00 94.44 106 GLN A O 1
ATOM 777 N N . LEU A 1 107 ? -0.913 2.082 2.023 1.00 94.62 107 LEU A N 1
ATOM 778 C CA . LEU A 1 107 ? -2.321 2.341 2.300 1.00 94.62 107 LEU A CA 1
ATOM 779 C C . LEU A 1 107 ? -2.916 1.268 3.209 1.00 94.62 107 LEU A C 1
ATOM 781 O O . LEU A 1 107 ? -2.423 0.142 3.270 1.00 94.62 107 LEU A O 1
ATOM 785 N N . ASN A 1 108 ? -3.994 1.633 3.893 1.00 95.75 108 ASN A N 1
ATOM 786 C CA . ASN A 1 108 ? -4.827 0.695 4.630 1.00 95.75 108 ASN A CA 1
ATOM 787 C C . ASN A 1 108 ? -5.985 0.264 3.717 1.00 95.75 108 ASN A C 1
ATOM 789 O O . ASN A 1 108 ? -6.660 1.129 3.161 1.00 95.75 108 ASN A O 1
ATOM 793 N N . ILE A 1 109 ? -6.201 -1.038 3.546 1.00 96.38 109 ILE A N 1
ATOM 794 C CA . ILE A 1 109 ? -7.197 -1.586 2.613 1.00 96.38 109 ILE A CA 1
ATOM 795 C C . ILE A 1 109 ? -7.687 -2.962 3.088 1.00 96.38 109 ILE A C 1
ATOM 797 O O . ILE A 1 109 ? -6.946 -3.706 3.738 1.00 96.38 109 ILE A O 1
ATOM 801 N N . CYS A 1 110 ? -8.947 -3.273 2.794 1.00 96.38 110 CYS A N 1
ATOM 802 C CA . CYS A 1 110 ? -9.603 -4.540 3.092 1.00 96.38 110 CYS A CA 1
ATOM 803 C C . CYS A 1 110 ? -9.638 -5.470 1.875 1.00 96.38 110 CYS A C 1
ATOM 805 O O . CYS A 1 110 ? -9.416 -5.048 0.744 1.00 96.38 110 CYS A O 1
ATOM 807 N N . GLU A 1 111 ? -9.905 -6.755 2.101 1.00 95.50 111 GLU A N 1
ATOM 808 C CA . GLU A 1 111 ? -9.980 -7.786 1.054 1.00 95.50 111 GLU A CA 1
ATOM 809 C C . GLU A 1 111 ? -10.993 -7.472 -0.059 1.00 95.50 111 GLU A C 1
ATOM 811 O O . GLU A 1 111 ? -10.818 -7.922 -1.188 1.00 95.50 111 GLU A O 1
ATOM 816 N N . ASP A 1 112 ? -12.037 -6.706 0.260 1.00 92.75 112 ASP A N 1
ATOM 817 C CA . ASP A 1 112 ? -13.096 -6.251 -0.650 1.00 92.75 112 ASP A CA 1
ATOM 818 C C . ASP A 1 112 ? -12.765 -4.919 -1.357 1.00 92.75 112 ASP A C 1
ATOM 820 O O . ASP A 1 112 ? -13.596 -4.351 -2.065 1.00 92.75 112 ASP A O 1
ATOM 824 N N . GLY A 1 113 ? -11.555 -4.391 -1.155 1.00 92.62 113 GLY A N 1
ATOM 825 C CA . GLY A 1 113 ? -11.099 -3.129 -1.732 1.00 92.62 113 GLY A CA 1
ATOM 826 C C . GLY A 1 113 ? -11.572 -1.875 -1.000 1.00 92.62 113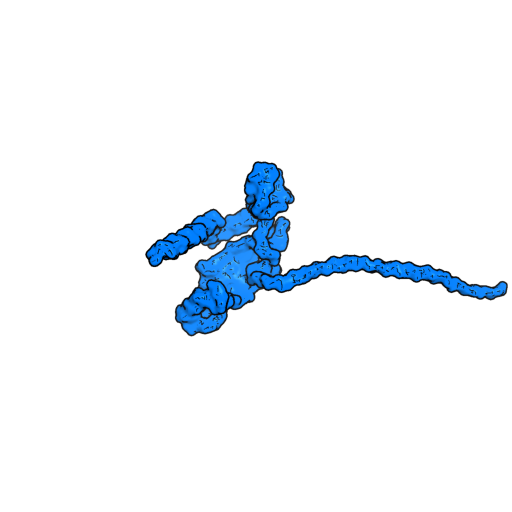 GLY A C 1
ATOM 827 O O . GLY A 1 113 ? -11.178 -0.775 -1.388 1.00 92.62 113 GLY A O 1
ATOM 828 N N . GLN A 1 114 ? -12.369 -2.008 0.061 1.00 92.88 114 GLN A N 1
ATOM 829 C CA . GLN A 1 114 ? -12.802 -0.873 0.870 1.00 92.88 114 GLN A CA 1
ATOM 830 C C . GLN A 1 114 ? -11.709 -0.446 1.865 1.00 92.88 114 GLN A C 1
ATOM 832 O O . GLN A 1 114 ? -10.834 -1.241 2.227 1.00 92.88 114 GLN A O 1
ATOM 837 N N . PRO A 1 115 ? -11.715 0.816 2.331 1.00 93.69 115 PRO A N 1
ATOM 838 C CA . PRO A 1 115 ? -10.919 1.197 3.492 1.00 93.69 115 PRO A CA 1
ATOM 839 C C . PRO A 1 115 ? -11.426 0.467 4.751 1.00 93.69 115 PRO A C 1
ATOM 841 O O . PRO A 1 115 ? -12.611 0.126 4.816 1.00 93.69 115 PRO A O 1
ATOM 844 N N . PRO A 1 116 ? -10.580 0.284 5.784 1.00 96.25 116 PRO A N 1
ATOM 845 C CA . PRO A 1 116 ? -11.047 -0.196 7.079 1.00 96.25 116 PRO A CA 1
ATOM 846 C C . PRO A 1 116 ? -12.197 0.655 7.613 1.00 96.25 116 PRO A C 1
ATOM 848 O O . PRO A 1 116 ? -12.233 1.878 7.431 1.00 96.25 116 PRO A O 1
ATOM 851 N N . LEU A 1 117 ? -13.116 0.003 8.315 1.00 96.88 117 LEU A N 1
ATOM 852 C CA . LEU A 1 117 ? -14.155 0.682 9.066 1.00 96.88 117 LEU A CA 1
ATOM 853 C C . LEU A 1 117 ? -13.525 1.581 10.133 1.00 96.88 117 LEU A C 1
ATOM 855 O O . LEU A 1 117 ? -12.434 1.331 10.656 1.00 96.88 117 LEU A O 1
ATOM 859 N N . ARG A 1 118 ? -14.253 2.641 10.450 1.00 96.19 118 ARG A N 1
ATOM 860 C CA . ARG A 1 118 ? -13.903 3.667 11.429 1.00 96.19 118 ARG A CA 1
ATOM 861 C C . ARG A 1 118 ? -14.765 3.506 12.675 1.00 96.19 118 ARG A C 1
ATOM 863 O O . ARG A 1 118 ? -15.710 2.727 12.668 1.00 96.19 118 ARG A O 1
ATOM 870 N N . MET A 1 119 ? -14.474 4.253 13.730 1.00 96.12 119 MET A N 1
ATOM 871 C CA . MET A 1 119 ? -15.264 4.260 14.961 1.00 96.12 119 MET A CA 1
ATOM 872 C C . MET A 1 119 ? -15.879 5.631 15.230 1.00 96.12 119 MET A C 1
ATOM 874 O O . MET A 1 119 ? -15.361 6.666 14.807 1.00 96.12 119 MET A O 1
ATOM 878 N N . CYS A 1 120 ? -16.977 5.644 15.977 1.00 95.00 120 CYS A N 1
ATOM 879 C CA . CYS A 1 120 ? -17.506 6.874 16.552 1.00 95.00 120 CYS A CA 1
ATOM 880 C C . CYS A 1 120 ? -16.849 7.131 17.904 1.00 95.00 120 CYS A C 1
ATOM 882 O O . CYS A 1 120 ? -16.778 6.223 18.726 1.00 95.00 120 CYS A O 1
ATOM 884 N N . ALA A 1 121 ? -16.417 8.365 18.177 1.00 89.44 121 ALA A N 1
ATOM 885 C CA . ALA A 1 121 ? -15.696 8.685 19.414 1.00 89.44 121 ALA A CA 1
ATOM 886 C C . ALA A 1 121 ? -16.487 8.315 20.688 1.00 89.44 121 ALA A C 1
ATOM 888 O O . ALA A 1 121 ? -15.907 7.830 21.656 1.00 89.44 121 ALA A O 1
ATOM 889 N N . GLY A 1 122 ? -17.816 8.486 20.671 1.00 89.25 122 GLY A N 1
ATOM 890 C CA . GLY A 1 122 ? -18.707 8.089 21.772 1.00 89.25 122 GLY A CA 1
ATOM 891 C C . GLY A 1 122 ? -19.059 6.594 21.831 1.00 89.25 122 GLY A C 1
ATOM 892 O O . GLY A 1 122 ? -19.671 6.158 22.802 1.00 89.25 122 GLY A O 1
ATOM 893 N N . HIS A 1 123 ? -18.692 5.812 20.811 1.00 90.31 123 HIS A N 1
ATOM 894 C CA . HIS A 1 123 ? -18.958 4.373 20.697 1.00 90.31 123 HIS A CA 1
ATOM 895 C C . HIS A 1 123 ? -17.743 3.655 20.078 1.00 90.31 123 HIS A C 1
ATOM 897 O O . HIS A 1 123 ? -17.816 3.212 18.928 1.00 90.31 123 HIS A O 1
ATOM 903 N N . PRO A 1 124 ? -16.610 3.572 20.802 1.00 86.19 124 PRO A N 1
ATOM 904 C CA . PRO A 1 124 ? -15.363 3.017 20.269 1.00 86.19 124 PRO A CA 1
ATOM 905 C C . PRO A 1 124 ? -15.450 1.517 19.946 1.00 86.19 124 PRO A C 1
ATOM 907 O O . PRO A 1 124 ? -14.617 0.995 19.218 1.00 86.19 124 PRO A O 1
ATOM 910 N N . ASP A 1 125 ? -16.466 0.826 20.461 1.00 86.62 125 ASP A N 1
ATOM 911 C CA . ASP A 1 125 ? -16.774 -0.580 20.200 1.00 86.62 125 ASP A CA 1
ATOM 912 C C . ASP A 1 125 ? -17.561 -0.806 18.896 1.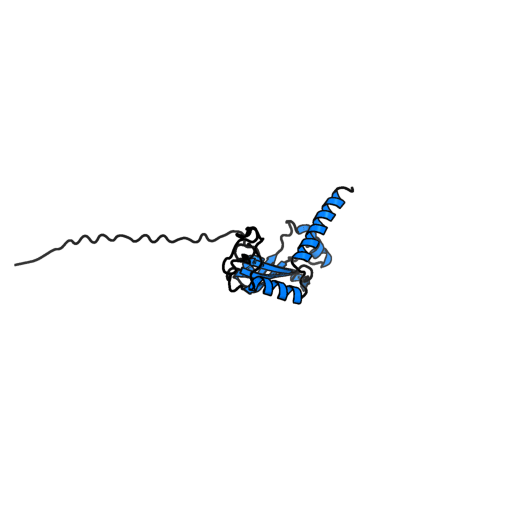00 86.62 125 ASP A C 1
ATOM 914 O O . ASP A 1 125 ? -17.773 -1.949 18.488 1.00 86.62 125 ASP A O 1
ATOM 918 N N . LYS A 1 126 ? -18.015 0.267 18.233 1.00 88.38 126 LYS A N 1
ATOM 919 C CA . LYS A 1 126 ? -18.830 0.186 17.018 1.00 88.38 126 LYS A CA 1
ATOM 920 C C . LYS A 1 126 ? -18.073 0.672 15.796 1.00 88.38 126 LYS A C 1
ATOM 922 O O . LYS A 1 126 ? -17.740 1.851 15.676 1.00 88.38 126 LYS A O 1
ATOM 927 N N . LEU A 1 127 ? -17.910 -0.248 14.851 1.00 93.62 127 LEU A N 1
ATOM 928 C CA . LEU A 1 127 ? -17.341 0.022 13.543 1.00 93.62 127 LEU A CA 1
ATOM 929 C C . LEU A 1 127 ? -18.413 0.508 12.559 1.00 93.62 127 LEU A C 1
ATOM 931 O O . LEU A 1 127 ? -19.501 -0.060 12.470 1.00 93.62 127 LEU A O 1
ATOM 935 N N . VAL A 1 128 ? -18.093 1.560 11.813 1.00 94.50 128 VAL A N 1
ATOM 936 C CA . VAL A 1 128 ? -18.959 2.214 10.825 1.00 94.50 128 VAL A CA 1
ATOM 937 C C . VAL A 1 128 ? -18.175 2.542 9.555 1.00 94.50 128 VAL A C 1
ATOM 939 O O . VAL A 1 128 ? -16.946 2.626 9.568 1.00 94.50 128 VAL A O 1
ATOM 942 N N . LEU A 1 129 ? -18.875 2.753 8.439 1.00 93.06 129 LEU A N 1
ATOM 943 C CA . LEU A 1 129 ? -18.229 3.180 7.195 1.00 93.06 129 LEU A CA 1
ATOM 944 C C . LEU A 1 129 ? -17.612 4.574 7.359 1.00 93.06 129 LEU A C 1
ATOM 946 O O . LEU A 1 129 ? -18.168 5.432 8.045 1.00 93.06 129 LEU A O 1
ATOM 950 N N . ALA A 1 130 ? -16.505 4.833 6.662 1.00 88.25 130 ALA A N 1
ATOM 951 C CA . ALA A 1 130 ? -15.792 6.110 6.733 1.00 88.25 130 ALA A CA 1
ATOM 952 C C . ALA A 1 130 ? -16.649 7.335 6.348 1.00 88.25 130 ALA A C 1
ATOM 954 O O . ALA A 1 130 ? -16.379 8.439 6.811 1.00 88.25 130 ALA A O 1
ATOM 955 N N . ASN A 1 131 ? -17.683 7.142 5.523 1.00 89.00 131 ASN A N 1
ATOM 956 C CA . ASN A 1 131 ? -18.622 8.178 5.080 1.00 89.00 131 ASN A CA 1
ATOM 957 C C . ASN A 1 131 ? -19.932 8.228 5.893 1.00 89.00 131 ASN A C 1
ATOM 959 O O . ASN A 1 131 ? -20.844 8.969 5.529 1.00 89.00 131 ASN A O 1
ATOM 963 N N . SER A 1 132 ? -20.059 7.431 6.958 1.00 92.81 132 SER A N 1
ATOM 964 C CA . SER A 1 132 ? -21.216 7.489 7.859 1.00 92.81 132 SER A CA 1
ATOM 965 C C . SER A 1 132 ? -21.163 8.727 8.757 1.00 92.81 132 SER A C 1
ATOM 967 O O . SER A 1 132 ? -20.111 9.337 8.923 1.00 92.81 132 SER A O 1
ATOM 969 N N . LEU A 1 133 ? -22.292 9.081 9.372 1.00 93.56 133 LEU A N 1
ATOM 970 C CA . LEU A 1 133 ? -22.337 10.045 10.473 1.00 93.56 133 LEU A CA 1
ATOM 971 C C . LEU A 1 133 ? -22.532 9.306 11.791 1.00 93.56 133 LEU A C 1
ATOM 973 O O . LEU A 1 133 ? -23.349 8.387 11.885 1.00 93.56 133 LEU A O 1
ATOM 977 N N . CYS A 1 134 ? -21.806 9.736 12.815 1.00 94.12 134 CYS A N 1
ATOM 978 C CA . CYS A 1 134 ? -21.998 9.239 14.167 1.00 94.12 134 CYS A CA 1
ATOM 979 C C . CYS A 1 134 ? -23.328 9.735 14.765 1.00 94.12 134 CYS A C 1
ATOM 981 O O . CYS A 1 134 ? -23.904 10.704 14.262 1.00 94.12 134 CYS A O 1
ATOM 983 N N . PRO A 1 135 ? -23.846 9.109 15.842 1.00 93.19 135 PRO A N 1
ATOM 984 C CA . PRO A 1 135 ? -25.100 9.537 16.476 1.00 93.19 135 PRO A CA 1
ATOM 985 C C . PRO A 1 135 ? -25.105 11.006 16.931 1.00 93.19 135 PRO A C 1
ATOM 987 O O . PRO A 1 135 ? -26.147 11.657 16.925 1.00 93.19 135 PRO A O 1
ATOM 990 N N . ASP A 1 136 ? -23.934 11.543 17.272 1.00 92.31 136 ASP A N 1
ATOM 991 C CA . ASP A 1 136 ? -23.694 12.947 17.626 1.00 92.31 136 ASP A CA 1
ATOM 992 C C . ASP A 1 136 ? -23.460 13.865 16.406 1.00 92.31 136 ASP A C 1
ATOM 994 O O . ASP A 1 136 ? -23.151 15.044 16.566 1.00 92.31 136 ASP A O 1
ATOM 998 N N . ARG A 1 137 ? -23.630 13.338 15.185 1.00 92.75 137 ARG A N 1
ATOM 999 C CA . ARG A 1 137 ? -23.363 13.977 13.884 1.00 92.75 137 ARG A CA 1
ATOM 1000 C C . ARG A 1 137 ? -21.893 14.290 13.600 1.00 92.75 137 ARG A C 1
ATOM 1002 O O . ARG A 1 137 ? -21.607 14.975 12.618 1.00 92.75 137 ARG A O 1
ATOM 1009 N N . SER A 1 138 ? -20.965 13.791 14.411 1.00 93.94 138 SER A N 1
ATOM 1010 C CA . SER A 1 138 ? -19.538 13.882 14.108 1.00 93.94 138 SER A CA 1
ATOM 1011 C C . SER A 1 138 ? -19.145 12.933 12.968 1.00 93.94 138 SER A C 1
ATOM 1013 O O . SER A 1 138 ? -19.889 12.017 12.595 1.00 93.94 138 SER A O 1
ATOM 1015 N N . THR A 1 139 ? -17.966 13.178 12.391 1.00 93.81 139 THR A N 1
ATOM 1016 C CA . THR A 1 139 ? -17.369 12.255 11.420 1.00 93.81 139 THR A CA 1
ATOM 1017 C C . THR A 1 139 ? -16.668 11.108 12.158 1.00 93.81 139 THR A C 1
ATOM 1019 O O . THR A 1 139 ? -16.017 11.355 13.176 1.00 93.81 139 THR A O 1
ATOM 1022 N N . PRO A 1 140 ? -16.774 9.861 11.667 1.00 95.00 140 PRO A N 1
ATOM 1023 C CA . PRO A 1 140 ? -16.050 8.731 12.229 1.00 95.00 140 PRO A CA 1
ATOM 1024 C C . PRO A 1 140 ? -14.536 8.939 12.166 1.00 95.00 140 PRO A C 1
ATOM 1026 O O . PRO A 1 140 ? -14.015 9.495 11.195 1.00 95.00 140 PRO A O 1
ATOM 1029 N N . VAL A 1 141 ? -13.831 8.435 13.173 1.00 94.56 141 VAL A N 1
ATOM 1030 C CA . VAL A 1 141 ? -12.371 8.509 13.312 1.00 94.56 141 VAL A CA 1
ATOM 1031 C C . VAL A 1 141 ? -11.740 7.133 13.137 1.00 94.56 141 VAL A C 1
ATOM 1033 O O . VAL A 1 141 ? -12.400 6.110 13.306 1.00 94.56 141 VAL A O 1
ATOM 1036 N N . ASP A 1 142 ? -10.457 7.088 12.791 1.00 94.69 142 ASP A N 1
ATOM 1037 C CA . ASP A 1 142 ? -9.735 5.818 12.686 1.00 94.69 142 ASP A CA 1
ATOM 1038 C C . ASP A 1 142 ? -9.737 5.072 14.020 1.00 94.69 142 ASP A C 1
ATOM 1040 O O . ASP A 1 142 ? -9.649 5.687 15.082 1.00 94.69 142 ASP A O 1
ATOM 1044 N N . THR A 1 143 ? -9.796 3.741 13.967 1.00 95.56 143 THR A N 1
ATOM 1045 C CA . THR A 1 143 ? -9.577 2.912 15.157 1.00 95.56 143 THR A CA 1
ATOM 1046 C C . THR A 1 143 ? -8.146 3.095 15.675 1.00 95.56 143 THR A C 1
ATOM 1048 O O . THR A 1 143 ? -7.269 3.632 14.982 1.00 95.56 143 THR A O 1
ATOM 1051 N N . ALA A 1 144 ? -7.875 2.638 16.900 1.00 94.81 144 ALA A N 1
ATOM 1052 C CA . ALA A 1 144 ? -6.545 2.759 17.496 1.00 94.81 144 ALA A CA 1
ATOM 1053 C C . ALA A 1 144 ? -5.465 2.052 16.655 1.00 94.81 144 ALA A C 1
ATOM 1055 O O . ALA A 1 144 ? -4.383 2.600 16.446 1.00 94.81 144 ALA A O 1
ATOM 1056 N N . GLU A 1 145 ? -5.762 0.867 16.117 1.00 95.25 145 GLU A N 1
ATOM 1057 C CA . GLU A 1 145 ? -4.820 0.114 15.283 1.00 95.25 145 GLU A CA 1
ATOM 1058 C C . GLU A 1 145 ? -4.565 0.763 13.917 1.00 95.25 145 GLU A C 1
ATOM 1060 O O . GLU A 1 145 ? -3.424 0.790 13.450 1.00 95.25 145 GLU A O 1
ATOM 1065 N N . VAL A 1 146 ? -5.598 1.344 13.299 1.00 96.06 146 VAL A N 1
ATOM 1066 C CA . VAL A 1 146 ? -5.475 2.068 12.028 1.00 96.06 146 VAL A CA 1
ATOM 1067 C C . VAL A 1 146 ? -4.661 3.345 12.241 1.00 96.06 146 VAL A C 1
ATOM 1069 O O . VAL A 1 146 ? -3.732 3.615 11.476 1.00 96.06 146 VAL A O 1
ATOM 1072 N N . THR A 1 147 ? -4.939 4.079 13.323 1.00 95.62 147 THR A N 1
ATOM 1073 C CA . THR A 1 147 ? -4.179 5.271 13.728 1.00 95.62 147 THR A CA 1
ATOM 1074 C C . THR A 1 147 ? -2.706 4.934 13.959 1.00 95.62 147 THR A C 1
ATOM 1076 O O . THR A 1 147 ? -1.827 5.591 13.401 1.00 95.62 147 THR A O 1
ATOM 1079 N N . ALA A 1 148 ? -2.419 3.876 14.722 1.00 96.56 148 ALA A N 1
ATOM 1080 C CA . ALA A 1 148 ? -1.052 3.436 14.993 1.00 96.56 148 ALA A CA 1
ATOM 1081 C C . ALA A 1 148 ? -0.310 3.034 13.708 1.00 96.56 148 ALA A C 1
ATOM 1083 O O . ALA A 1 148 ? 0.857 3.381 13.527 1.00 96.56 148 ALA A O 1
ATOM 1084 N N . ALA A 1 149 ? -0.988 2.356 12.779 1.00 96.38 149 ALA A N 1
ATOM 1085 C CA . ALA A 1 149 ? -0.410 1.978 11.494 1.00 96.38 149 ALA A CA 1
ATOM 1086 C C . ALA A 1 149 ? -0.083 3.194 10.606 1.00 96.38 149 ALA A C 1
ATOM 1088 O O . ALA A 1 149 ? 0.949 3.204 9.933 1.00 96.38 149 ALA A O 1
ATOM 1089 N N . ILE A 1 150 ? -0.925 4.235 10.620 1.00 94.75 150 ILE A N 1
ATOM 1090 C CA . ILE A 1 150 ? -0.650 5.504 9.927 1.00 94.75 150 ILE A CA 1
ATOM 1091 C C . ILE A 1 150 ? 0.556 6.198 10.558 1.00 94.75 150 ILE A C 1
ATOM 1093 O O . ILE A 1 150 ? 1.482 6.576 9.843 1.00 94.75 150 ILE A O 1
ATOM 1097 N N . GLN A 1 151 ? 0.580 6.320 11.885 1.00 95.94 151 GLN A N 1
ATOM 1098 C CA . GLN A 1 151 ? 1.682 6.958 12.606 1.00 95.94 151 GLN A CA 1
ATOM 1099 C C . GLN A 1 151 ? 3.018 6.252 12.360 1.00 95.94 151 GLN A C 1
ATOM 1101 O O . GLN A 1 151 ? 4.017 6.919 12.100 1.00 95.94 151 GLN A O 1
ATOM 1106 N N . ALA A 1 152 ? 3.039 4.916 12.363 1.00 94.56 152 ALA A N 1
ATOM 1107 C CA . ALA A 1 152 ? 4.237 4.141 12.044 1.00 94.56 152 ALA A CA 1
ATOM 1108 C C . ALA A 1 152 ? 4.750 4.429 10.623 1.00 94.56 152 ALA A C 1
ATOM 1110 O O . ALA A 1 152 ? 5.952 4.581 10.408 1.00 94.56 152 ALA A O 1
ATOM 1111 N N . ALA A 1 153 ? 3.848 4.564 9.651 1.00 92.25 153 ALA A N 1
ATOM 1112 C CA . ALA A 1 153 ? 4.239 4.878 8.285 1.00 92.25 153 ALA A CA 1
ATOM 1113 C C . ALA A 1 153 ? 4.741 6.315 8.121 1.00 92.25 153 ALA A C 1
ATOM 1115 O O . ALA A 1 153 ? 5.730 6.536 7.420 1.00 92.25 153 ALA A O 1
ATOM 1116 N N . VAL A 1 154 ? 4.107 7.282 8.788 1.00 93.44 154 VAL A N 1
ATOM 1117 C CA . VAL A 1 154 ? 4.581 8.674 8.822 1.00 93.44 154 VAL A CA 1
ATOM 1118 C C . VAL A 1 154 ? 5.966 8.749 9.463 1.00 93.44 154 VAL A C 1
ATOM 1120 O O . VAL A 1 154 ? 6.864 9.370 8.903 1.00 93.44 154 VAL A O 1
ATOM 1123 N N . ALA A 1 155 ? 6.190 8.027 10.563 1.00 92.81 155 ALA A N 1
ATOM 1124 C CA . ALA A 1 155 ? 7.507 7.919 11.188 1.00 92.81 155 ALA A CA 1
ATOM 1125 C C . ALA A 1 155 ? 8.563 7.296 10.253 1.00 92.81 155 ALA A C 1
ATOM 1127 O O . ALA A 1 155 ? 9.742 7.622 10.356 1.00 92.81 155 ALA A O 1
ATOM 1128 N N . SER A 1 156 ? 8.146 6.445 9.308 1.00 88.00 156 SER A N 1
ATOM 1129 C CA . SER A 1 156 ? 9.013 5.885 8.260 1.00 88.00 156 SER A CA 1
ATOM 1130 C C . SER A 1 156 ? 9.170 6.772 7.012 1.00 88.00 156 SER A C 1
ATOM 1132 O O . SER A 1 156 ? 9.767 6.334 6.032 1.00 88.00 156 SER A O 1
ATOM 1134 N N . GLY A 1 157 ? 8.643 8.003 7.026 1.00 86.44 157 GLY A N 1
ATOM 1135 C CA . GLY A 1 157 ? 8.794 8.982 5.942 1.00 86.44 157 GLY A CA 1
ATOM 1136 C C . GLY A 1 157 ? 7.597 9.117 4.994 1.00 86.44 157 GLY A C 1
ATOM 1137 O O . GLY A 1 157 ? 7.714 9.790 3.974 1.00 86.44 157 GLY A O 1
ATOM 1138 N N . SER A 1 158 ? 6.446 8.504 5.298 1.00 87.19 158 SER A N 1
ATOM 1139 C CA . SER A 1 158 ? 5.209 8.747 4.534 1.00 87.19 158 SER A CA 1
ATOM 1140 C C . SER A 1 158 ? 4.614 10.126 4.839 1.00 87.19 158 SER A C 1
ATOM 1142 O O . SER A 1 158 ? 4.770 10.654 5.939 1.00 87.19 158 SER A O 1
ATOM 1144 N N . MET A 1 159 ? 3.856 10.682 3.890 1.00 87.50 159 MET A N 1
ATOM 1145 C CA . MET A 1 159 ? 3.018 11.858 4.149 1.00 87.50 159 MET A CA 1
ATOM 1146 C C . MET A 1 159 ? 1.865 11.520 5.099 1.00 87.50 159 MET A C 1
ATOM 1148 O O . MET A 1 159 ? 1.380 10.384 5.136 1.00 87.50 159 MET A O 1
ATOM 1152 N N . THR A 1 160 ? 1.386 12.528 5.830 1.00 88.25 160 THR A N 1
ATOM 1153 C CA . THR A 1 160 ? 0.105 12.426 6.537 1.00 88.25 160 THR A CA 1
ATOM 1154 C C . THR A 1 160 ? -1.047 12.340 5.522 1.00 88.25 160 THR A C 1
ATOM 1156 O O . THR A 1 160 ? -0.917 12.864 4.408 1.00 88.25 160 THR A O 1
ATOM 1159 N N . PRO A 1 161 ? -2.185 11.703 5.860 1.00 84.62 161 PRO A N 1
ATOM 1160 C CA . PRO A 1 161 ? -3.364 11.699 4.992 1.00 84.62 161 PRO A CA 1
ATOM 1161 C C . PRO A 1 161 ? -3.829 13.110 4.602 1.00 84.62 161 PRO A C 1
ATOM 1163 O O . PRO A 1 161 ? -4.231 13.343 3.461 1.00 84.62 161 PRO A O 1
ATOM 1166 N N . GLU A 1 162 ? -3.737 14.068 5.524 1.00 87.12 162 GLU A N 1
ATOM 1167 C CA . GLU A 1 162 ? -4.106 15.462 5.300 1.00 87.12 162 GLU A CA 1
ATOM 1168 C C . GLU A 1 162 ? -3.187 16.124 4.274 1.00 87.12 162 GLU A C 1
ATOM 1170 O O . GLU A 1 162 ? -3.669 16.801 3.364 1.00 87.12 162 GLU A O 1
ATOM 1175 N N . ASP A 1 163 ? -1.875 15.920 4.385 1.00 89.25 163 ASP A N 1
ATOM 1176 C CA . ASP A 1 163 ? -0.908 16.508 3.458 1.00 89.25 163 ASP A CA 1
ATOM 1177 C C . ASP A 1 163 ? -0.987 15.854 2.077 1.00 89.25 163 ASP A C 1
ATOM 1179 O O . ASP A 1 163 ? -0.994 16.560 1.066 1.00 89.25 163 ASP A O 1
ATOM 1183 N N . ALA A 1 164 ? -1.180 14.533 2.025 1.00 86.69 164 ALA A N 1
ATOM 1184 C CA . ALA A 1 164 ? -1.461 13.824 0.782 1.00 86.69 164 ALA A CA 1
ATOM 1185 C C . ALA A 1 164 ? -2.742 14.359 0.116 1.00 86.69 164 ALA A C 1
ATOM 1187 O O . ALA A 1 164 ? -2.745 14.668 -1.078 1.00 86.69 164 ALA A O 1
ATOM 1188 N N . SER A 1 165 ? -3.822 14.558 0.882 1.00 86.19 165 SER A N 1
ATOM 1189 C CA . SER A 1 165 ? -5.062 15.121 0.343 1.00 86.19 165 SER A CA 1
ATOM 1190 C C . SER A 1 165 ? -4.888 16.559 -0.147 1.00 86.19 165 SER A C 1
ATOM 1192 O O . SER A 1 165 ? -5.502 16.909 -1.157 1.00 86.19 165 SER A O 1
ATOM 1194 N N . LYS A 1 166 ? -4.116 17.403 0.547 1.00 89.69 166 LYS A N 1
ATOM 1195 C CA . LYS A 1 166 ? -3.839 18.778 0.096 1.00 89.69 166 LYS A CA 1
ATOM 1196 C C . LYS A 1 166 ? -3.069 18.770 -1.221 1.00 89.69 166 LYS A C 1
ATOM 1198 O O . LYS A 1 166 ? -3.442 19.497 -2.137 1.00 89.69 166 LYS A O 1
ATOM 1203 N N . MET A 1 167 ? -2.046 17.922 -1.329 1.00 88.38 167 MET A N 1
ATOM 1204 C CA . MET A 1 167 ? -1.240 17.776 -2.541 1.00 88.38 167 MET A CA 1
ATOM 1205 C C . MET A 1 167 ? -2.097 17.354 -3.742 1.00 88.38 167 MET A C 1
ATOM 1207 O O . MET A 1 167 ? -2.033 17.994 -4.789 1.00 88.38 167 MET A O 1
ATOM 1211 N N . VAL A 1 168 ? -2.943 16.331 -3.582 1.00 85.88 168 VAL A N 1
ATOM 1212 C CA . VAL A 1 168 ? -3.817 15.841 -4.664 1.00 85.88 168 VAL A CA 1
ATOM 1213 C C . VAL A 1 168 ? -4.808 16.915 -5.117 1.00 85.88 168 VAL A C 1
ATOM 1215 O O . VAL A 1 168 ? -4.984 17.122 -6.317 1.00 85.88 168 VAL A O 1
ATOM 1218 N N . ARG A 1 169 ? -5.429 17.648 -4.182 1.00 88.25 169 ARG A N 1
ATOM 1219 C CA . ARG A 1 169 ? -6.343 18.751 -4.530 1.00 88.25 169 ARG A CA 1
ATOM 1220 C C . ARG A 1 169 ? -5.621 19.867 -5.283 1.00 88.25 169 ARG A C 1
ATOM 1222 O O . ARG A 1 169 ? -6.113 20.314 -6.311 1.00 88.25 169 ARG A O 1
ATOM 1229 N N . ALA A 1 170 ? -4.428 20.253 -4.831 1.00 86.81 170 ALA A N 1
ATOM 1230 C CA . ALA A 1 170 ? -3.628 21.276 -5.502 1.00 86.81 170 ALA A CA 1
ATOM 1231 C C . ALA A 1 170 ? -3.266 20.883 -6.946 1.00 86.81 170 ALA A C 1
ATOM 1233 O O . ALA A 1 170 ? -3.298 21.726 -7.840 1.00 86.81 170 ALA A O 1
ATOM 1234 N N . GLN A 1 171 ? -2.968 19.604 -7.196 1.00 81.44 171 GLN A N 1
ATOM 1235 C CA . GLN A 1 171 ? -2.703 19.097 -8.546 1.00 81.44 171 GLN A CA 1
ATOM 1236 C C . GLN A 1 171 ? -3.954 19.112 -9.431 1.00 81.44 171 GLN A C 1
ATOM 1238 O O . GLN A 1 171 ? -3.875 19.503 -10.595 1.00 81.44 171 GLN A O 1
ATOM 1243 N N . HIS A 1 172 ? -5.109 18.733 -8.880 1.00 74.81 172 HIS A N 1
ATOM 1244 C CA . HIS A 1 172 ? -6.382 18.758 -9.599 1.00 74.81 172 HIS A CA 1
ATOM 1245 C C . HIS A 1 172 ? -6.801 20.191 -9.980 1.00 74.81 172 HIS A C 1
ATOM 1247 O O . HIS A 1 172 ? -7.185 20.450 -11.122 1.00 74.81 172 HIS A O 1
ATOM 1253 N N . ASP A 1 173 ? -6.655 21.144 -9.059 1.00 74.38 173 ASP A N 1
ATOM 1254 C CA . ASP A 1 173 ? -7.011 22.546 -9.293 1.00 74.38 173 ASP A CA 1
ATOM 1255 C C . ASP A 1 173 ? -6.015 23.249 -10.233 1.00 74.38 173 ASP A C 1
ATOM 1257 O O . ASP A 1 173 ? -6.415 24.055 -11.077 1.00 74.38 173 ASP A O 1
ATOM 1261 N N . GLY A 1 174 ? -4.724 22.905 -10.154 1.00 59.00 174 GLY A N 1
ATOM 1262 C CA . GLY A 1 174 ? -3.695 23.390 -11.079 1.00 59.00 174 GLY A CA 1
ATOM 1263 C C . GLY A 1 174 ? -3.880 22.876 -12.512 1.00 59.00 174 GLY A C 1
ATOM 1264 O O . GLY A 1 174 ? -3.721 23.637 -13.469 1.00 59.00 174 GLY A O 1
ATOM 1265 N N . ALA A 1 175 ? -4.300 21.616 -12.678 1.00 57.78 175 ALA A N 1
ATOM 1266 C CA . ALA A 1 175 ? -4.632 21.046 -13.985 1.00 57.78 175 ALA A CA 1
ATOM 1267 C C . ALA A 1 175 ? -5.854 21.734 -14.628 1.00 57.78 175 ALA A C 1
ATOM 1269 O O . ALA A 1 175 ? -5.859 21.992 -15.833 1.00 57.78 175 ALA A O 1
ATOM 1270 N N . ALA A 1 176 ? -6.860 22.109 -13.829 1.00 53.28 176 ALA A N 1
ATOM 1271 C CA . ALA A 1 176 ? -8.047 22.825 -14.304 1.00 53.28 176 ALA A CA 1
ATOM 1272 C C . ALA A 1 176 ? -7.758 24.272 -14.756 1.00 53.28 176 ALA A C 1
ATOM 1274 O O . ALA A 1 176 ? -8.455 24.800 -15.625 1.00 53.28 176 ALA A O 1
ATOM 1275 N N . GLN A 1 177 ? -6.735 24.920 -14.189 1.00 48.53 177 GLN A N 1
ATOM 1276 C CA . GLN A 1 177 ? -6.319 26.274 -14.576 1.00 48.53 177 GLN A CA 1
ATOM 1277 C C . GLN A 1 177 ? -5.420 26.276 -15.822 1.00 48.53 177 GLN A C 1
ATOM 1279 O O . GLN A 1 177 ? -5.576 27.147 -16.676 1.00 48.53 177 GLN A O 1
ATOM 1284 N N . GLY A 1 178 ? -4.554 25.269 -15.991 1.00 44.75 178 GLY A N 1
ATOM 1285 C CA . GLY A 1 178 ? -3.740 25.102 -17.203 1.00 44.75 178 GLY A CA 1
ATOM 1286 C C . GLY A 1 178 ? -4.559 24.816 -18.471 1.00 44.75 178 GLY A C 1
ATOM 1287 O O . GLY A 1 178 ? -4.173 25.236 -19.557 1.00 44.75 178 GLY A O 1
ATOM 1288 N N . ALA A 1 179 ? -5.726 24.178 -18.336 1.00 48.31 179 ALA A N 1
ATOM 1289 C CA . ALA A 1 179 ? -6.629 23.879 -19.452 1.00 48.31 179 ALA A CA 1
ATOM 1290 C C . ALA A 1 179 ? -7.474 25.079 -19.936 1.00 48.31 179 ALA A C 1
ATOM 1292 O O . ALA A 1 179 ? -8.109 24.991 -20.982 1.00 48.31 179 ALA A O 1
ATOM 1293 N N . LYS A 1 180 ? -7.506 26.195 -19.193 1.00 50.56 180 LYS A N 1
ATOM 1294 C CA . LYS A 1 180 ? -8.220 27.432 -19.578 1.00 50.56 180 LYS A CA 1
ATOM 1295 C C . LYS A 1 180 ? -7.299 28.530 -20.125 1.00 50.56 180 LYS A C 1
ATOM 1297 O O . LYS A 1 180 ? -7.781 29.617 -20.428 1.00 50.56 180 LYS A O 1
ATOM 1302 N N . GLY A 1 181 ? -5.994 28.268 -20.196 1.00 47.19 181 GLY A N 1
ATOM 1303 C CA . GLY A 1 181 ? -4.965 29.236 -20.584 1.00 47.19 181 GLY A CA 1
ATOM 1304 C C . GLY A 1 181 ? -4.288 28.967 -21.931 1.00 47.19 181 GLY A C 1
ATOM 1305 O O . GLY A 1 181 ? -3.220 29.532 -22.159 1.00 47.19 181 GLY A O 1
ATOM 1306 N N . GLN A 1 182 ? -4.860 28.112 -22.786 1.00 39.09 182 GLN A N 1
ATOM 1307 C CA . GLN A 1 182 ? -4.441 27.925 -24.184 1.00 39.09 182 GLN A CA 1
ATOM 1308 C C . GLN A 1 182 ? -5.523 28.418 -25.137 1.00 39.09 182 GLN A C 1
ATOM 1310 O O . GLN A 1 182 ? -6.710 28.131 -24.860 1.00 39.09 182 GLN A O 1
#

Radius of gyration: 26.18 Å; chains: 1; bounding box: 64×101×46 Å

Organism: NCBI:txid1232866

Foldseek 3Di:
DDDDDDDDDPPPPPPPDPPPPPPPCPDPFDQALVQLPPQKGKDFDDCPDPCVVVQVVVCVVLVHPATWMKIKGFPDADPVQRQKGKMKIWIARVRSPGTDCVRIDMDIAGNVGAHFFFADPVGLVDTDHQPDADPVRDGGHHHPRRVVVQVVVVVVPHDHPVVVVVVVVVVVVVVVVVVVPD

Sequence (182 aa):
MRLTISALAVSAIALVLPIVGHATDDSPKSVLTQAVVDGKANAPLDDNGQFAAAIAAIKQRTGNDGPVMLYAARILTFKEQPRCGRVAYVIAQPSAHLAWPDMGGQLNICEDGQPPLRMCAGHPDKLVLANSLCPDRSTPVDTAEVTAAIQAAVASGSMTPEDASKMVRAQHDGAAQGAKGQ

Secondary structure (DSSP, 8-state):
--------------------------S---HHHHHHHHSEEEEEPPTTSTTHHHHHHHHHHHT--SPPEEEEEEEEE-SSSTTEEEEEEEEEEGGGTEEEEEEEEEEEEETTSPPPPEEETTEEEEEE-TT---TTSPPPB--HHHHHHHHHHHHTTPPPHHHHHHHHHHHHHHHHHHTT--

pLDDT: mean 83.82, std 19.23, range [34.53, 98.12]